Protein AF-A0A4R5TM27-F1 (afdb_monomer_lite)

Organism: NCBI:txid2547960

Secondary structure (DSSP, 8-state):
---PPPTTHHHHSS---HHHHHHHHHHHHHHHTSTTHHHHHHHHGGGGGGS-HHHHHHHHHHHHS-STT-HHHHHHHHHHHHHHH-GGGS-HHHHHHHHHHHHHHHH--S-GGGSTT--

Structure (mmCIF, N/CA/C/O backbone):
data_AF-A0A4R5TM27-F1
#
_entry.id   AF-A0A4R5TM27-F1
#
loop_
_atom_site.group_PDB
_atom_site.id
_atom_site.type_symbol
_atom_site.label_atom_id
_atom_site.label_alt_id
_atom_site.label_comp_id
_atom_site.label_asym_id
_atom_site.label_entity_id
_atom_site.label_seq_id
_atom_site.pdbx_PDB_ins_code
_atom_site.Cartn_x
_atom_site.Cartn_y
_atom_site.Cartn_z
_atom_site.occupancy
_atom_site.B_iso_or_equiv
_atom_site.auth_seq_id
_atom_site.auth_comp_id
_atom_site.auth_asym_id
_atom_site.auth_atom_id
_atom_site.pdbx_PDB_model_num
ATOM 1 N N . MET A 1 1 ? -7.671 24.846 -5.161 1.00 39.41 1 MET A N 1
ATOM 2 C CA . MET A 1 1 ? -7.982 23.905 -4.069 1.00 39.41 1 MET A CA 1
ATOM 3 C C . MET A 1 1 ? -7.723 22.522 -4.631 1.00 39.41 1 MET A C 1
ATOM 5 O O . MET A 1 1 ? -8.552 22.023 -5.381 1.00 39.41 1 MET A O 1
ATOM 9 N N . GLU A 1 2 ? -6.514 21.995 -4.438 1.00 44.06 2 GLU A N 1
ATOM 10 C CA . GLU A 1 2 ? -6.168 20.655 -4.922 1.00 44.06 2 GLU A CA 1
ATOM 11 C C . GLU A 1 2 ? -7.057 19.651 -4.190 1.00 44.06 2 GLU A C 1
ATOM 13 O O . GLU A 1 2 ? -7.100 19.616 -2.961 1.00 44.06 2 GLU A O 1
ATOM 18 N N . LYS A 1 3 ? -7.860 18.906 -4.949 1.00 46.44 3 LYS A N 1
ATOM 19 C CA . LYS A 1 3 ? -8.675 17.826 -4.406 1.00 46.44 3 LYS A CA 1
ATOM 20 C C . LYS A 1 3 ? -7.696 16.744 -3.969 1.00 46.44 3 LYS A C 1
ATOM 22 O O . LYS A 1 3 ? -7.054 16.147 -4.829 1.00 46.44 3 LYS A O 1
ATOM 27 N N . SER A 1 4 ? -7.550 16.530 -2.661 1.00 51.62 4 SER A N 1
ATOM 28 C CA . SER A 1 4 ? -6.756 15.412 -2.153 1.00 51.62 4 SER A CA 1
ATOM 29 C C . SER A 1 4 ? -7.227 14.135 -2.849 1.00 51.62 4 SER A C 1
ATOM 31 O O . SER A 1 4 ? -8.446 13.918 -2.910 1.00 51.62 4 SER A O 1
ATOM 33 N N . PRO A 1 5 ? -6.306 13.330 -3.405 1.00 61.22 5 PRO A N 1
ATOM 34 C CA . PRO A 1 5 ? -6.684 12.110 -4.092 1.00 61.22 5 PRO A CA 1
ATOM 35 C C . PRO A 1 5 ? -7.507 11.241 -3.150 1.00 61.22 5 PRO A C 1
ATOM 37 O O . PRO A 1 5 ? -7.266 11.217 -1.934 1.00 61.22 5 PRO A O 1
ATOM 40 N N . THR A 1 6 ? -8.494 10.534 -3.697 1.00 72.06 6 THR A N 1
ATOM 41 C CA . THR A 1 6 ? -9.199 9.532 -2.895 1.00 72.06 6 THR A CA 1
ATOM 42 C C . THR A 1 6 ? -8.169 8.541 -2.330 1.00 72.06 6 THR A C 1
ATOM 44 O O . THR A 1 6 ? -7.137 8.310 -2.962 1.00 72.06 6 THR A O 1
ATOM 47 N N . PRO A 1 7 ? -8.375 7.954 -1.137 1.00 74.38 7 PRO A N 1
ATOM 48 C CA . PRO A 1 7 ? -7.342 7.142 -0.493 1.00 74.38 7 PRO A CA 1
ATOM 49 C C . PRO A 1 7 ? -6.743 6.061 -1.408 1.00 74.38 7 PRO A C 1
ATOM 51 O O . PRO A 1 7 ? -5.542 5.833 -1.372 1.00 74.38 7 PRO A O 1
ATOM 54 N N . LEU A 1 8 ? -7.541 5.469 -2.302 1.00 80.19 8 LEU A N 1
ATOM 55 C CA . LEU A 1 8 ? -7.079 4.459 -3.259 1.00 80.19 8 LEU A CA 1
ATOM 56 C C . LEU A 1 8 ? -6.385 5.029 -4.508 1.00 80.19 8 LEU A C 1
ATOM 58 O O . LEU A 1 8 ? -5.533 4.351 -5.084 1.00 80.19 8 LEU A O 1
ATOM 62 N N . GLU A 1 9 ? -6.653 6.281 -4.894 1.00 84.19 9 GLU A N 1
ATOM 63 C CA . GLU A 1 9 ? -5.875 6.985 -5.929 1.00 84.19 9 GLU A CA 1
ATOM 64 C C . GLU A 1 9 ? -4.407 7.145 -5.519 1.00 84.19 9 GLU A C 1
ATOM 66 O O . GLU A 1 9 ? -3.543 7.231 -6.385 1.00 84.19 9 GLU A O 1
ATOM 71 N N . ARG A 1 10 ? -4.080 7.091 -4.222 1.00 84.12 10 ARG A N 1
ATOM 72 C CA . ARG A 1 10 ? -2.676 7.066 -3.781 1.00 84.12 10 ARG A CA 1
ATOM 73 C C . ARG A 1 10 ? -1.922 5.808 -4.205 1.00 84.12 10 ARG A C 1
ATOM 75 O O . ARG A 1 10 ? -0.706 5.847 -4.322 1.00 84.12 10 ARG A O 1
ATOM 82 N N . ILE A 1 11 ? -2.625 4.699 -4.435 1.00 90.69 11 ILE A N 1
ATOM 83 C CA . ILE A 1 11 ? -2.019 3.446 -4.903 1.00 90.69 11 ILE A CA 1
ATOM 84 C C . ILE A 1 11 ? -2.126 3.338 -6.423 1.00 90.69 11 ILE A C 1
ATOM 86 O O . ILE A 1 11 ? -1.146 3.002 -7.080 1.00 90.69 11 ILE A O 1
ATOM 90 N N . PHE A 1 12 ? -3.301 3.613 -6.991 1.00 91.81 12 PHE A N 1
ATOM 91 C CA . PHE A 1 12 ? -3.566 3.373 -8.416 1.00 91.81 12 PHE A CA 1
ATOM 92 C C . PHE A 1 12 ? -3.352 4.596 -9.317 1.00 91.81 12 PHE A C 1
ATOM 94 O O . PHE A 1 12 ? -3.281 4.446 -10.533 1.00 91.81 12 PHE A O 1
ATOM 101 N N . GLY A 1 13 ? -3.255 5.796 -8.745 1.00 86.38 13 GLY A N 1
ATOM 102 C CA . GLY A 1 13 ? -3.038 7.052 -9.469 1.00 86.38 13 GLY A CA 1
ATOM 103 C C . GLY A 1 13 ? -1.568 7.448 -9.611 1.00 86.38 13 GLY A C 1
ATOM 104 O O . GLY A 1 13 ? -1.272 8.469 -10.226 1.00 86.38 13 GLY A O 1
ATOM 105 N N . ILE A 1 14 ? -0.646 6.660 -9.056 1.00 83.75 14 ILE A N 1
ATOM 106 C CA . ILE A 1 14 ? 0.797 6.875 -9.184 1.00 83.75 14 ILE A CA 1
ATOM 107 C C . ILE A 1 14 ? 1.391 5.997 -10.284 1.00 83.75 14 ILE A C 1
ATOM 109 O O . ILE A 1 14 ? 1.023 4.835 -10.464 1.00 83.75 14 ILE A O 1
ATOM 113 N N . GLU A 1 15 ? 2.357 6.553 -11.009 1.00 90.19 15 GLU A N 1
ATOM 114 C CA . GLU A 1 15 ? 3.150 5.794 -11.969 1.00 90.19 15 GLU A CA 1
ATOM 115 C C . GLU A 1 15 ? 4.131 4.882 -11.220 1.00 90.19 15 GLU A C 1
ATOM 117 O O . GLU A 1 15 ? 5.111 5.340 -10.628 1.00 90.19 15 GLU A O 1
ATOM 122 N N . TRP A 1 16 ? 3.856 3.580 -11.213 1.00 92.94 16 TRP A N 1
ATOM 123 C CA . TRP A 1 16 ? 4.737 2.594 -10.593 1.00 92.94 16 TRP A CA 1
ATOM 124 C C . TRP A 1 16 ? 5.859 2.177 -11.537 1.00 92.94 16 TRP A C 1
ATOM 126 O O . TRP A 1 16 ? 5.602 1.615 -12.602 1.00 92.94 16 TRP A O 1
ATOM 136 N N . THR A 1 17 ? 7.100 2.364 -11.086 1.00 94.31 17 THR A N 1
ATOM 137 C CA . THR A 1 17 ? 8.309 1.804 -11.705 1.00 94.31 17 THR A CA 1
ATOM 138 C C . THR A 1 17 ? 8.833 0.617 -10.884 1.00 94.31 17 THR A C 1
ATOM 140 O O . THR A 1 17 ? 8.451 0.460 -9.714 1.00 94.31 17 THR A O 1
ATOM 143 N N . PRO A 1 18 ? 9.717 -0.227 -11.449 1.00 94.56 18 PRO A N 1
ATOM 144 C CA . PRO A 1 18 ? 10.354 -1.305 -10.698 1.00 94.56 18 PRO A CA 1
ATOM 145 C C . PRO A 1 18 ? 11.048 -0.828 -9.416 1.00 94.56 18 PRO A C 1
ATOM 147 O O . PRO A 1 18 ? 10.922 -1.477 -8.380 1.00 94.56 18 PRO A O 1
ATOM 150 N N . GLU A 1 19 ? 11.723 0.321 -9.449 1.00 94.06 19 GLU A N 1
ATOM 151 C CA . GLU A 1 19 ? 12.442 0.901 -8.306 1.00 94.06 19 GLU A CA 1
ATOM 152 C C . GLU A 1 19 ? 11.474 1.297 -7.189 1.00 94.06 19 GLU A C 1
ATOM 154 O O . GLU A 1 19 ? 11.718 1.005 -6.019 1.00 94.06 19 GLU A O 1
ATOM 159 N N . ARG A 1 20 ? 10.335 1.904 -7.549 1.00 94.94 20 ARG A N 1
ATOM 160 C CA . ARG A 1 20 ? 9.277 2.257 -6.593 1.00 94.94 20 ARG A CA 1
ATOM 161 C C . ARG A 1 20 ? 8.706 1.025 -5.905 1.00 94.94 20 ARG A C 1
ATOM 163 O O . ARG A 1 20 ? 8.548 1.017 -4.684 1.00 94.94 20 ARG A O 1
ATOM 170 N N . LEU A 1 21 ? 8.426 -0.027 -6.674 1.00 94.94 21 LEU A N 1
ATOM 171 C CA . LEU A 1 21 ? 7.913 -1.284 -6.128 1.00 94.94 21 LEU A CA 1
ATOM 172 C C . LEU A 1 21 ? 8.942 -1.987 -5.238 1.00 94.94 21 LEU A C 1
ATOM 174 O O . LEU A 1 21 ? 8.584 -2.514 -4.185 1.00 94.94 21 LEU A O 1
ATOM 178 N N . GLN A 1 22 ? 10.217 -1.968 -5.624 1.00 94.88 22 GLN A N 1
ATOM 179 C CA . GLN A 1 22 ? 11.303 -2.516 -4.813 1.00 94.88 22 GLN A CA 1
ATOM 180 C C . GLN A 1 22 ? 11.475 -1.746 -3.502 1.00 94.88 22 GLN A C 1
ATOM 182 O O . GLN A 1 22 ? 11.604 -2.370 -2.451 1.00 94.88 22 GLN A O 1
ATOM 187 N N . ALA A 1 23 ? 11.409 -0.414 -3.530 1.00 94.69 23 ALA A N 1
ATOM 188 C CA . ALA A 1 23 ? 11.481 0.403 -2.323 1.00 94.69 23 ALA A CA 1
ATOM 189 C C . ALA A 1 23 ? 10.297 0.151 -1.380 1.00 94.69 23 ALA A C 1
ATOM 191 O O . ALA A 1 23 ? 10.491 0.023 -0.169 1.00 94.69 23 ALA A O 1
ATOM 192 N N . ALA A 1 24 ? 9.085 0.010 -1.928 1.00 95.44 24 ALA A N 1
ATOM 193 C CA . ALA A 1 24 ? 7.916 -0.377 -1.146 1.00 95.44 24 ALA A CA 1
ATOM 194 C C . ALA A 1 24 ? 8.111 -1.758 -0.496 1.00 95.44 24 ALA A C 1
ATOM 196 O O . ALA A 1 24 ? 7.881 -1.913 0.701 1.00 95.44 24 ALA A O 1
ATOM 197 N N . ALA A 1 25 ? 8.602 -2.747 -1.249 1.00 95.19 25 ALA A N 1
ATOM 198 C CA . ALA A 1 25 ? 8.868 -4.085 -0.724 1.00 95.19 25 ALA A CA 1
ATOM 199 C C . ALA A 1 25 ? 9.951 -4.093 0.372 1.00 95.19 25 ALA A C 1
ATOM 201 O O . ALA A 1 25 ? 9.738 -4.683 1.430 1.00 95.19 25 ALA A O 1
ATOM 202 N N . ALA A 1 26 ? 11.072 -3.396 0.164 1.00 93.94 26 ALA A N 1
ATOM 203 C CA . ALA A 1 26 ? 12.145 -3.284 1.155 1.00 93.94 26 ALA A CA 1
ATOM 204 C C . ALA A 1 26 ? 11.662 -2.592 2.440 1.00 93.94 26 ALA A C 1
ATOM 206 O O . ALA A 1 26 ? 11.982 -2.999 3.556 1.00 93.94 26 ALA A O 1
ATOM 207 N N . SER A 1 27 ? 10.832 -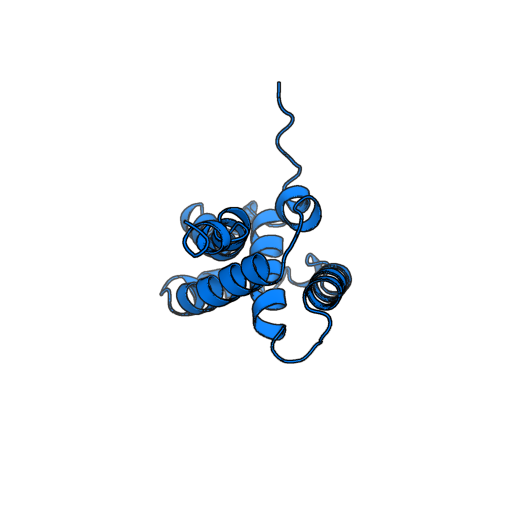1.559 2.294 1.00 94.56 27 SER A N 1
ATOM 208 C CA . SER A 1 27 ? 10.216 -0.885 3.433 1.00 94.56 27 SER A CA 1
ATOM 209 C C . SER A 1 27 ? 9.222 -1.781 4.176 1.00 94.56 27 SER A C 1
ATOM 211 O O . SER A 1 27 ? 9.174 -1.752 5.406 1.00 94.56 27 SER A O 1
ATOM 213 N N . TYR A 1 28 ? 8.479 -2.622 3.459 1.00 94.12 28 TYR A N 1
ATOM 214 C CA . TYR A 1 28 ? 7.561 -3.583 4.060 1.00 94.12 28 TYR A CA 1
ATOM 215 C C . TYR A 1 28 ? 8.273 -4.662 4.883 1.00 94.12 28 TYR A C 1
ATOM 217 O O . TYR A 1 28 ? 7.774 -5.059 5.934 1.00 94.12 28 TYR A O 1
ATOM 225 N N . GLU A 1 29 ? 9.457 -5.106 4.463 1.00 91.62 29 GLU A N 1
ATOM 226 C CA . GLU A 1 29 ? 10.294 -6.009 5.261 1.00 91.62 29 GLU A CA 1
ATOM 227 C C . GLU A 1 29 ? 10.657 -5.392 6.622 1.00 91.62 29 GLU A C 1
ATOM 229 O O . GLU A 1 29 ? 10.493 -6.036 7.658 1.00 91.62 29 GLU A O 1
ATOM 234 N N . MET A 1 30 ? 11.031 -4.108 6.648 1.00 90.50 30 MET A N 1
ATOM 235 C CA . MET A 1 30 ? 11.298 -3.395 7.904 1.00 90.50 30 MET A CA 1
ATOM 236 C C . MET A 1 30 ? 10.037 -3.256 8.767 1.00 90.50 30 MET A C 1
ATOM 238 O O . MET A 1 30 ? 10.078 -3.505 9.971 1.00 90.50 30 MET A O 1
ATOM 242 N N . VAL A 1 31 ? 8.901 -2.907 8.160 1.00 91.81 31 VAL A N 1
ATOM 243 C CA . VAL A 1 31 ? 7.612 -2.763 8.861 1.00 91.81 31 VAL A CA 1
ATOM 244 C C . VAL A 1 31 ? 7.175 -4.066 9.533 1.00 91.81 31 VAL A C 1
ATOM 246 O O . VAL A 1 31 ? 6.676 -4.023 10.656 1.00 91.81 31 VAL A O 1
ATOM 249 N N . GLN A 1 32 ? 7.414 -5.220 8.905 1.00 91.25 32 GLN A N 1
ATOM 250 C CA . GLN A 1 32 ? 7.100 -6.531 9.490 1.00 91.25 32 GLN A CA 1
ATOM 251 C C . GLN A 1 32 ? 7.876 -6.814 10.784 1.00 91.25 32 GLN A C 1
ATOM 253 O O . GLN A 1 32 ? 7.396 -7.566 11.630 1.00 91.25 32 GLN A O 1
ATOM 258 N N . SER A 1 33 ? 9.048 -6.199 10.964 1.00 90.44 33 SER A N 1
ATOM 259 C CA . SER A 1 33 ? 9.838 -6.339 12.193 1.00 90.44 33 SER A CA 1
ATOM 260 C C . SER A 1 33 ? 9.355 -5.444 13.344 1.00 90.44 33 SER A C 1
ATOM 262 O O . SER A 1 33 ? 9.799 -5.607 14.480 1.00 90.44 33 SER A O 1
ATOM 264 N N . HIS A 1 34 ? 8.437 -4.507 13.083 1.00 90.62 34 HIS A N 1
ATOM 265 C CA . HIS A 1 34 ? 7.937 -3.581 14.094 1.00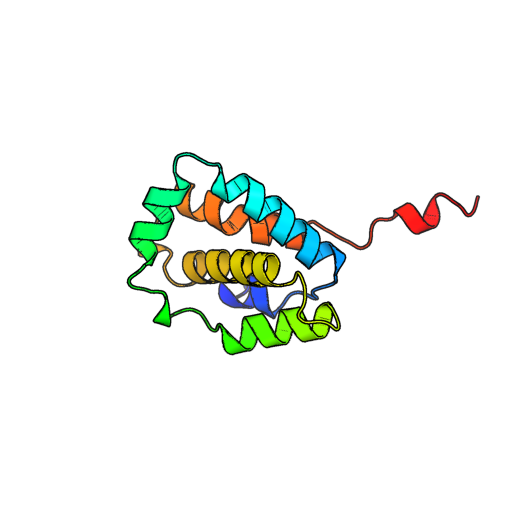 90.62 34 HIS A CA 1
ATOM 266 C C . HIS A 1 34 ? 7.019 -4.288 15.104 1.00 90.62 34 HIS A C 1
ATOM 268 O O . HIS A 1 34 ? 6.101 -5.015 14.726 1.00 90.62 34 HIS A O 1
ATOM 274 N N . THR A 1 35 ? 7.186 -4.011 16.401 1.00 88.69 35 THR A N 1
ATOM 275 C CA . THR A 1 35 ? 6.430 -4.667 17.490 1.00 88.69 35 THR A CA 1
ATOM 276 C C . THR A 1 35 ? 4.909 -4.541 17.331 1.00 88.69 35 THR A C 1
ATOM 278 O O . THR A 1 35 ? 4.162 -5.478 17.613 1.00 88.69 35 THR A O 1
ATOM 281 N N . SER A 1 36 ? 4.437 -3.398 16.826 1.00 86.31 36 SER A N 1
ATOM 282 C CA . SER A 1 36 ? 3.011 -3.129 16.583 1.00 86.31 36 SER A CA 1
ATOM 283 C C . SER A 1 36 ? 2.451 -3.798 15.317 1.00 86.31 36 SER A C 1
ATOM 285 O O . SER A 1 36 ? 1.247 -3.725 15.077 1.00 86.31 36 SER A O 1
ATOM 287 N N . PHE A 1 37 ? 3.274 -4.450 14.488 1.00 89.00 37 PHE A N 1
ATOM 288 C CA . PHE A 1 37 ? 2.832 -5.002 13.204 1.00 89.00 37 PHE A CA 1
ATOM 289 C C . PHE A 1 37 ? 1.776 -6.100 13.378 1.00 89.00 37 PHE A C 1
ATOM 291 O O . PHE A 1 37 ? 0.678 -5.997 12.833 1.00 89.00 37 PHE A O 1
ATOM 298 N N . ASN A 1 38 ? 2.053 -7.105 14.213 1.00 88.00 38 ASN A N 1
ATOM 299 C CA . ASN A 1 38 ? 1.144 -8.238 14.413 1.00 88.00 38 ASN A CA 1
ATOM 300 C C . ASN A 1 38 ? -0.225 -7.808 14.957 1.00 88.00 38 ASN A C 1
ATOM 302 O O . ASN A 1 38 ? -1.259 -8.260 14.465 1.00 88.00 38 ASN A O 1
ATOM 306 N N . SER A 1 39 ? -0.254 -6.898 15.937 1.00 87.56 39 SER A N 1
ATOM 307 C CA . SER A 1 39 ? -1.517 -6.384 16.485 1.00 87.56 39 SER A CA 1
ATOM 308 C C . SER A 1 39 ? -2.311 -5.583 15.449 1.00 87.56 39 SER A C 1
ATOM 310 O O . SER A 1 39 ? -3.543 -5.589 15.473 1.00 87.56 39 SER A O 1
ATOM 312 N N . THR A 1 40 ? -1.618 -4.939 14.509 1.00 87.50 40 THR A N 1
ATOM 313 C CA . THR A 1 40 ? -2.234 -4.204 13.405 1.00 87.50 40 THR A CA 1
ATOM 314 C C . THR A 1 40 ? -2.834 -5.146 12.363 1.00 87.50 40 THR A C 1
ATOM 316 O O . THR A 1 40 ? -3.987 -4.972 11.971 1.00 87.50 40 THR A O 1
ATOM 319 N N . VAL A 1 41 ? -2.104 -6.190 11.959 1.00 85.94 41 VAL A N 1
ATOM 320 C CA . VAL A 1 41 ? -2.599 -7.195 11.001 1.00 85.94 41 VAL A CA 1
ATOM 321 C C . VAL A 1 41 ? -3.835 -7.914 11.546 1.00 85.94 41 VAL A C 1
ATOM 323 O O . VAL A 1 41 ? -4.816 -8.076 10.823 1.00 85.94 41 VAL A O 1
ATOM 326 N N . VAL A 1 42 ? -3.843 -8.279 12.833 1.00 88.62 42 VAL A N 1
ATOM 327 C CA . VAL A 1 42 ? -4.997 -8.942 13.470 1.00 88.62 42 VAL A CA 1
ATOM 328 C C . VAL A 1 42 ? -6.263 -8.083 13.395 1.00 88.62 42 VAL A C 1
ATOM 330 O O . VAL A 1 42 ? -7.338 -8.608 13.110 1.00 88.62 42 VAL A O 1
ATOM 333 N N . ARG A 1 43 ? -6.150 -6.761 13.582 1.00 88.00 43 ARG A N 1
ATOM 334 C CA . ARG A 1 43 ? -7.291 -5.830 13.472 1.00 88.00 43 ARG A CA 1
ATOM 335 C C . ARG A 1 43 ? -7.887 -5.773 12.067 1.00 88.00 43 ARG A C 1
ATOM 337 O O . ARG A 1 43 ? -9.073 -5.491 11.923 1.00 88.00 43 ARG A O 1
ATOM 344 N N . LEU A 1 44 ? -7.077 -6.048 11.048 1.00 90.00 44 LEU A N 1
ATOM 345 C CA . LEU A 1 44 ? -7.467 -5.981 9.640 1.00 90.00 44 LEU A CA 1
ATOM 346 C C . LEU A 1 44 ? -7.813 -7.345 9.035 1.00 90.00 44 LEU A C 1
ATOM 348 O O . LEU A 1 44 ? -8.337 -7.394 7.924 1.00 90.00 44 LEU A O 1
ATOM 352 N N . ALA A 1 45 ? -7.557 -8.449 9.741 1.00 87.44 45 ALA A N 1
ATOM 353 C CA . ALA A 1 45 ? -7.728 -9.802 9.210 1.00 87.44 45 ALA A CA 1
ATOM 354 C C . ALA A 1 45 ? -9.158 -10.073 8.697 1.00 87.44 45 ALA A C 1
ATOM 356 O O . ALA A 1 45 ? -9.339 -10.732 7.673 1.00 87.44 45 ALA A O 1
ATOM 357 N N . SER A 1 46 ? -10.171 -9.503 9.358 1.00 86.88 46 SER A N 1
ATOM 358 C CA . SER A 1 46 ? -11.586 -9.614 8.972 1.00 86.88 46 SER A CA 1
ATOM 359 C C . SER A 1 46 ? -12.002 -8.717 7.801 1.00 86.88 46 SER A C 1
ATOM 361 O O . SER A 1 46 ? -13.171 -8.730 7.423 1.00 86.88 46 SER A O 1
ATOM 363 N N . ARG A 1 47 ? -11.079 -7.915 7.257 1.00 89.06 47 ARG A N 1
ATOM 364 C CA . ARG A 1 47 ? -11.325 -6.934 6.188 1.00 89.06 47 ARG A CA 1
ATOM 365 C C . ARG A 1 47 ? -10.521 -7.194 4.919 1.00 89.06 47 ARG A C 1
ATOM 367 O O . ARG A 1 47 ? -10.416 -6.320 4.062 1.00 89.06 47 ARG A O 1
ATOM 374 N N . THR A 1 48 ? -9.925 -8.375 4.795 1.00 86.00 48 THR A N 1
ATOM 375 C CA . THR A 1 48 ? -9.139 -8.761 3.612 1.00 86.00 48 THR A CA 1
ATOM 376 C C . THR A 1 48 ? -9.970 -8.768 2.325 1.00 86.00 48 THR A C 1
ATOM 378 O O . THR A 1 48 ? -9.416 -8.567 1.247 1.00 86.00 48 THR A O 1
ATOM 381 N N . ASP A 1 49 ? -11.295 -8.890 2.437 1.00 87.69 49 ASP A N 1
ATOM 382 C CA . ASP A 1 49 ? -12.273 -8.734 1.355 1.00 87.69 49 ASP A CA 1
ATOM 383 C C . ASP A 1 49 ? -12.286 -7.330 0.730 1.00 87.69 49 ASP A C 1
ATOM 385 O O . ASP A 1 49 ? -12.706 -7.173 -0.414 1.00 87.69 49 ASP A O 1
ATOM 389 N N . ARG A 1 50 ? -11.799 -6.308 1.447 1.00 88.06 50 ARG A N 1
ATOM 390 C CA . ARG A 1 50 ? -11.738 -4.926 0.948 1.00 88.06 50 ARG A CA 1
ATOM 391 C C . ARG A 1 50 ? -10.534 -4.628 0.064 1.00 88.06 50 ARG A C 1
ATOM 393 O O . ARG A 1 50 ? -10.416 -3.508 -0.426 1.00 88.06 50 ARG A O 1
ATOM 400 N N . VAL A 1 51 ? -9.623 -5.581 -0.116 1.00 90.31 51 VAL A N 1
ATOM 401 C CA . VAL A 1 51 ? -8.430 -5.392 -0.946 1.00 90.31 51 VAL A CA 1
ATOM 402 C C . VAL A 1 51 ? -8.705 -5.860 -2.361 1.00 90.31 51 VAL A C 1
ATOM 404 O O . VAL A 1 51 ? -9.001 -7.035 -2.583 1.00 90.31 51 VAL A O 1
ATOM 407 N N . ASP A 1 52 ? -8.495 -4.979 -3.337 1.00 92.06 52 ASP A N 1
ATOM 408 C CA . ASP A 1 52 ? -8.496 -5.368 -4.747 1.00 92.06 52 ASP A CA 1
ATOM 409 C C . ASP A 1 52 ? -7.181 -6.080 -5.122 1.00 92.06 52 ASP A C 1
ATOM 411 O O . ASP A 1 52 ? -6.289 -5.548 -5.792 1.00 92.06 52 ASP A O 1
ATOM 415 N N . MET A 1 53 ? -7.038 -7.316 -4.638 1.00 93.31 53 MET A N 1
ATOM 416 C CA . MET A 1 53 ? -5.884 -8.170 -4.919 1.00 93.31 53 MET A CA 1
ATOM 417 C C . MET A 1 53 ? -5.666 -8.425 -6.421 1.00 93.31 53 MET A C 1
ATOM 419 O O . MET A 1 53 ? -4.502 -8.418 -6.837 1.00 93.31 53 MET A O 1
ATOM 423 N N . PRO A 1 54 ? -6.708 -8.653 -7.252 1.00 94.31 54 PRO A N 1
ATOM 424 C CA . PRO A 1 54 ? -6.539 -8.767 -8.699 1.00 94.31 54 PRO A CA 1
ATOM 425 C C . PRO A 1 54 ? -5.874 -7.538 -9.326 1.00 94.31 54 PRO A C 1
ATOM 427 O O . PRO A 1 54 ? -4.878 -7.699 -10.040 1.00 94.31 54 PRO A O 1
ATOM 430 N N . SER A 1 55 ? -6.350 -6.327 -9.018 1.00 93.75 55 SER A N 1
ATOM 431 C CA . SER A 1 55 ? -5.775 -5.096 -9.574 1.00 93.75 55 SER A CA 1
ATOM 432 C C . SER A 1 55 ? -4.351 -4.849 -9.083 1.00 93.75 55 SER A C 1
ATOM 434 O O . SER A 1 55 ? -3.484 -4.496 -9.884 1.00 93.75 55 SER A O 1
ATOM 436 N N . LEU A 1 56 ? -4.062 -5.109 -7.803 1.00 95.12 56 LEU A N 1
ATOM 437 C CA . LEU A 1 56 ? -2.701 -4.996 -7.261 1.00 95.12 56 LEU A CA 1
ATOM 438 C C . LEU A 1 56 ? -1.724 -5.963 -7.940 1.00 95.12 56 LEU A C 1
ATOM 440 O O . LEU A 1 56 ? -0.616 -5.570 -8.307 1.00 95.12 56 LEU A O 1
ATOM 444 N N . ARG A 1 57 ? -2.126 -7.222 -8.150 1.00 94.94 57 ARG A N 1
ATOM 445 C CA . ARG A 1 57 ? -1.296 -8.202 -8.867 1.00 94.94 57 ARG A CA 1
ATOM 446 C C . ARG A 1 57 ? -1.061 -7.772 -10.310 1.00 94.94 57 ARG A C 1
ATOM 448 O O . ARG A 1 57 ? 0.078 -7.809 -10.765 1.00 94.94 57 ARG A O 1
ATOM 455 N N . ALA A 1 58 ? -2.108 -7.334 -11.008 1.00 94.06 58 ALA A N 1
ATOM 456 C CA . ALA A 1 58 ? -2.002 -6.884 -12.392 1.00 94.06 58 ALA A CA 1
ATOM 457 C C . ALA A 1 58 ? -1.061 -5.676 -12.535 1.00 94.06 58 ALA A C 1
ATOM 459 O O 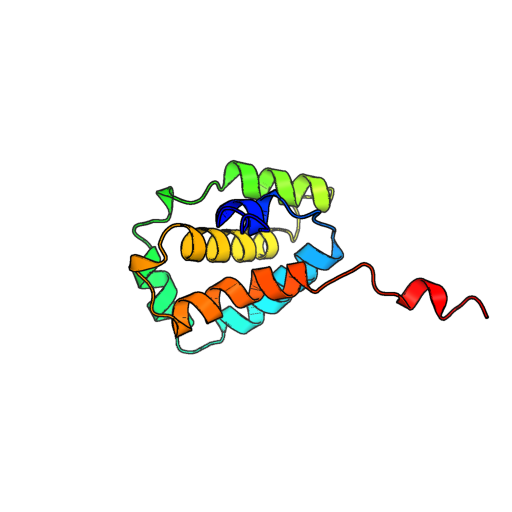. ALA A 1 58 ? -0.233 -5.655 -13.447 1.00 94.06 58 ALA A O 1
ATOM 460 N N . LEU A 1 59 ? -1.156 -4.708 -11.618 1.00 95.06 59 LEU A N 1
ATOM 461 C CA . LEU A 1 59 ? -0.265 -3.551 -11.539 1.00 95.06 59 LEU A CA 1
ATOM 462 C C . LEU A 1 59 ? 1.189 -3.995 -11.373 1.00 95.06 59 LEU A C 1
ATOM 464 O O . LEU A 1 59 ? 2.034 -3.660 -12.202 1.00 95.06 59 LEU A O 1
ATOM 468 N N . VAL A 1 60 ? 1.473 -4.812 -10.357 1.00 95.50 60 VAL A N 1
ATOM 469 C CA . VAL A 1 60 ? 2.842 -5.245 -10.055 1.00 95.50 60 VAL A CA 1
ATOM 470 C C . VAL A 1 60 ? 3.431 -6.080 -11.193 1.00 95.50 60 VAL A C 1
ATOM 472 O O . VAL A 1 60 ? 4.569 -5.847 -11.600 1.00 95.50 60 VAL A O 1
ATOM 475 N N . THR A 1 61 ? 2.670 -7.025 -11.750 1.00 94.69 61 THR A N 1
ATOM 476 C CA . THR A 1 61 ? 3.136 -7.852 -12.871 1.00 94.69 61 THR A CA 1
ATOM 477 C C . THR A 1 61 ? 3.402 -7.014 -14.119 1.00 94.69 61 THR A C 1
ATOM 479 O O . THR A 1 61 ? 4.413 -7.238 -14.785 1.00 94.69 61 THR A O 1
ATOM 482 N N . ARG A 1 62 ? 2.550 -6.024 -14.422 1.00 94.19 62 ARG A N 1
ATOM 483 C CA . ARG A 1 62 ? 2.760 -5.113 -15.557 1.00 94.19 62 ARG A CA 1
ATOM 484 C C . ARG A 1 62 ? 4.038 -4.295 -15.389 1.00 94.19 62 ARG A C 1
ATOM 486 O O . ARG A 1 62 ? 4.792 -4.178 -16.347 1.00 94.19 62 ARG A O 1
ATOM 493 N N . THR A 1 63 ? 4.288 -3.764 -14.195 1.00 94.25 63 THR A N 1
ATOM 494 C CA . THR A 1 63 ? 5.481 -2.952 -13.923 1.00 94.25 63 THR A CA 1
ATOM 495 C C . THR A 1 63 ? 6.764 -3.785 -13.912 1.00 94.25 63 THR A C 1
ATOM 497 O O . THR A 1 63 ? 7.782 -3.347 -14.436 1.00 94.25 63 THR A O 1
ATOM 500 N N . MET A 1 64 ? 6.739 -4.987 -13.332 1.00 94.19 64 MET A N 1
ATOM 501 C CA . MET A 1 64 ? 7.942 -5.816 -13.182 1.00 94.19 64 MET A CA 1
ATOM 502 C C . MET A 1 64 ? 8.261 -6.678 -14.409 1.00 94.19 64 MET A C 1
ATOM 504 O O . MET A 1 64 ? 9.372 -7.197 -14.511 1.00 94.19 64 MET A O 1
ATOM 508 N N . GLY A 1 65 ? 7.289 -6.902 -15.300 1.00 91.62 65 GLY A N 1
ATOM 509 C CA . GLY A 1 65 ? 7.425 -7.805 -16.450 1.00 91.62 65 GLY A CA 1
ATOM 510 C C . GLY A 1 65 ? 7.573 -9.287 -16.075 1.00 91.62 65 GLY A C 1
ATOM 511 O O . GLY A 1 65 ? 7.852 -10.116 -16.937 1.00 91.62 65 GLY A O 1
ATOM 512 N N . ARG A 1 66 ? 7.404 -9.634 -14.792 1.00 85.19 66 ARG A N 1
ATOM 513 C CA . ARG A 1 66 ? 7.525 -10.994 -14.253 1.00 85.19 66 ARG A CA 1
ATOM 514 C C . ARG A 1 66 ? 6.657 -11.182 -13.012 1.00 85.19 66 ARG A C 1
ATOM 516 O O . ARG A 1 66 ? 6.179 -10.216 -12.424 1.00 85.19 66 ARG A O 1
ATOM 523 N N . VAL A 1 67 ? 6.490 -12.439 -12.611 1.00 83.44 67 VAL A N 1
ATOM 524 C CA . VAL A 1 67 ? 5.775 -12.834 -11.383 1.00 83.44 67 VAL A CA 1
ATOM 525 C C . VAL A 1 67 ? 6.746 -13.229 -10.266 1.00 83.44 67 VAL A C 1
ATOM 527 O O . VAL A 1 67 ? 6.453 -13.078 -9.083 1.00 83.44 67 VAL A O 1
ATOM 530 N N . GLU A 1 68 ? 7.932 -13.725 -10.612 1.00 81.25 68 GLU A N 1
ATOM 531 C CA . GLU A 1 68 ? 8.892 -14.178 -9.612 1.00 81.25 68 GLU A CA 1
ATOM 532 C C . GLU A 1 68 ? 9.477 -13.004 -8.812 1.00 81.25 68 GLU A C 1
ATOM 534 O O . GLU A 1 68 ? 9.876 -11.971 -9.363 1.00 81.25 68 GLU A O 1
ATOM 539 N N . GLY A 1 69 ? 9.498 -13.164 -7.486 1.00 82.25 69 GLY A N 1
ATOM 540 C CA . GLY A 1 69 ? 9.982 -12.149 -6.552 1.00 82.25 69 GLY A CA 1
ATOM 541 C C . GLY A 1 69 ? 9.032 -10.968 -6.327 1.00 82.25 69 GLY A C 1
ATOM 542 O O . GLY A 1 69 ? 9.407 -10.026 -5.635 1.00 82.25 69 GLY A O 1
ATOM 543 N N . THR A 1 70 ? 7.805 -10.989 -6.863 1.00 92.25 70 THR A N 1
ATOM 544 C CA . THR A 1 70 ? 6.868 -9.859 -6.719 1.00 92.25 70 THR A CA 1
ATOM 545 C C . THR A 1 70 ? 5.929 -9.966 -5.519 1.00 92.25 70 THR A C 1
ATOM 547 O O . THR A 1 70 ? 5.191 -9.025 -5.231 1.00 92.25 70 THR A O 1
ATOM 550 N N . TYR A 1 71 ? 5.945 -11.093 -4.799 1.00 92.00 71 TYR A N 1
ATOM 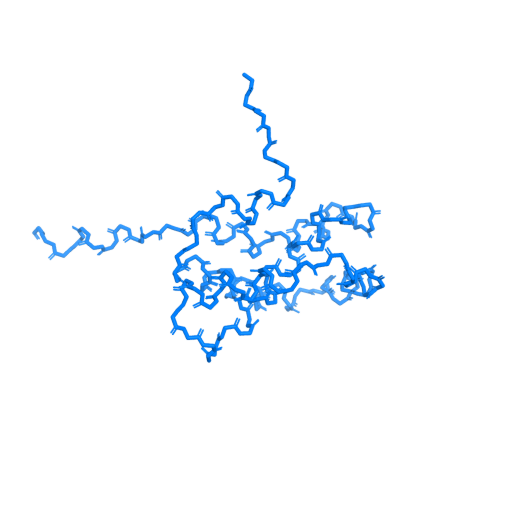551 C CA . TYR A 1 71 ? 5.060 -11.342 -3.656 1.00 92.00 71 TYR A CA 1
ATOM 552 C C . TYR A 1 71 ? 5.126 -10.220 -2.610 1.00 92.00 71 TYR A C 1
ATOM 554 O O . TYR A 1 71 ? 4.094 -9.683 -2.211 1.00 92.00 71 TYR A O 1
ATOM 562 N N . TRP A 1 72 ? 6.337 -9.808 -2.231 1.00 92.50 72 TRP A N 1
ATOM 563 C CA . TRP A 1 72 ? 6.550 -8.763 -1.228 1.00 92.50 72 TRP A CA 1
ATOM 564 C C . TRP A 1 72 ? 6.071 -7.382 -1.683 1.00 92.50 72 TRP A C 1
ATOM 566 O O . TRP A 1 72 ? 5.603 -6.600 -0.862 1.00 92.50 72 TRP A O 1
ATOM 576 N N . MET A 1 73 ? 6.105 -7.107 -2.990 1.00 95.56 73 MET A N 1
ATOM 577 C CA . MET A 1 73 ? 5.573 -5.868 -3.568 1.00 95.56 73 MET A CA 1
ATOM 578 C C . MET A 1 73 ? 4.047 -5.843 -3.459 1.00 95.56 73 MET A C 1
ATOM 580 O O . MET A 1 73 ? 3.470 -4.862 -3.001 1.00 95.56 73 MET A O 1
ATOM 584 N N . VAL A 1 74 ? 3.387 -6.949 -3.819 1.00 96.00 74 VAL A N 1
ATOM 585 C CA . VAL A 1 74 ? 1.927 -7.066 -3.695 1.00 96.00 74 VAL A CA 1
ATOM 586 C C . VAL A 1 74 ? 1.502 -6.974 -2.228 1.00 96.00 74 VAL A C 1
ATOM 588 O O . VAL A 1 74 ? 0.545 -6.269 -1.925 1.00 96.00 74 VAL A O 1
ATOM 591 N N . ALA A 1 75 ? 2.219 -7.636 -1.314 1.00 94.56 75 ALA A N 1
ATOM 592 C CA . ALA A 1 75 ? 1.927 -7.583 0.118 1.00 94.56 75 ALA A CA 1
ATOM 593 C C . ALA A 1 75 ? 2.054 -6.158 0.686 1.00 94.56 75 ALA A C 1
ATOM 595 O O . ALA A 1 75 ? 1.156 -5.703 1.396 1.00 94.56 75 ALA A O 1
ATOM 596 N N . ALA A 1 76 ? 3.111 -5.429 0.313 1.00 95.31 76 ALA A N 1
ATOM 597 C CA . ALA A 1 76 ? 3.311 -4.036 0.706 1.00 95.31 76 ALA A CA 1
ATOM 598 C C . ALA A 1 76 ? 2.128 -3.146 0.289 1.00 95.31 76 ALA A C 1
ATOM 600 O O . ALA A 1 76 ? 1.580 -2.403 1.108 1.00 95.31 76 ALA A O 1
ATOM 601 N N . LEU A 1 77 ? 1.692 -3.259 -0.971 1.00 95.69 77 LEU A N 1
ATOM 602 C CA . LEU A 1 77 ? 0.566 -2.477 -1.486 1.00 95.69 77 LEU A CA 1
ATOM 603 C C . LEU A 1 77 ? -0.776 -2.914 -0.894 1.00 95.69 77 LEU A C 1
ATOM 605 O O . LEU A 1 77 ? -1.627 -2.066 -0.640 1.00 95.69 77 LEU A O 1
ATOM 609 N N . ALA A 1 78 ? -0.968 -4.207 -0.628 1.00 95.19 78 ALA A N 1
ATOM 610 C CA . ALA A 1 78 ? -2.185 -4.723 -0.006 1.00 95.19 78 ALA A CA 1
ATOM 611 C C . ALA A 1 78 ? -2.368 -4.192 1.424 1.00 95.19 78 ALA A C 1
ATOM 613 O O . ALA A 1 78 ? -3.473 -3.803 1.803 1.00 95.19 78 ALA A O 1
ATOM 614 N N . MET A 1 79 ? -1.286 -4.108 2.203 1.00 94.06 79 MET A N 1
ATOM 615 C CA . MET A 1 79 ? -1.339 -3.545 3.555 1.00 94.06 79 MET A CA 1
ATOM 616 C C . MET A 1 79 ? -1.641 -2.046 3.545 1.00 94.06 79 MET A C 1
ATOM 618 O O . MET A 1 79 ? -2.480 -1.589 4.325 1.00 94.06 79 MET A O 1
ATOM 622 N N . ALA A 1 80 ? -1.040 -1.295 2.619 1.00 94.62 80 ALA A N 1
ATOM 623 C CA . ALA A 1 80 ? -1.393 0.106 2.420 1.00 94.62 80 ALA A CA 1
ATOM 624 C C . ALA A 1 80 ? -2.862 0.258 1.986 1.00 94.62 80 ALA A C 1
ATOM 626 O O . ALA A 1 80 ? -3.578 1.103 2.517 1.00 94.62 80 ALA A O 1
ATOM 627 N N . HIS A 1 81 ? -3.346 -0.601 1.084 1.00 94.75 81 HIS A N 1
ATOM 628 C CA . HIS A 1 81 ? -4.738 -0.597 0.636 1.00 94.75 81 HIS A CA 1
ATOM 629 C C . HIS A 1 81 ? -5.706 -0.826 1.802 1.00 94.75 81 HIS A C 1
ATOM 631 O O . HIS A 1 81 ? -6.703 -0.112 1.917 1.00 94.75 81 HIS A O 1
ATOM 637 N N . LEU A 1 82 ? -5.416 -1.782 2.690 1.00 92.69 82 LEU A N 1
ATOM 638 C CA . LEU A 1 82 ? -6.212 -2.017 3.898 1.00 92.69 82 LEU A CA 1
ATOM 639 C C . LEU A 1 82 ? -6.223 -0.802 4.821 1.00 92.69 82 LEU A C 1
ATOM 641 O O . LEU A 1 82 ? -7.295 -0.399 5.267 1.00 92.69 82 LEU A O 1
ATOM 645 N N . ALA A 1 83 ? -5.061 -0.198 5.072 1.00 93.00 83 ALA A N 1
ATOM 646 C CA . ALA A 1 83 ? -4.964 0.987 5.919 1.00 93.00 83 ALA A CA 1
ATOM 647 C C . ALA A 1 83 ? -5.778 2.168 5.362 1.00 93.00 83 ALA A C 1
ATOM 649 O O . ALA A 1 83 ? -6.430 2.882 6.118 1.00 93.00 83 ALA A O 1
ATOM 650 N N . LEU A 1 84 ? -5.799 2.332 4.036 1.00 92.56 84 LEU A N 1
ATOM 651 C CA . LEU A 1 84 ? -6.570 3.374 3.348 1.00 92.56 84 LEU A CA 1
ATOM 652 C C . LEU A 1 84 ? -8.075 3.068 3.289 1.00 92.56 84 LEU A C 1
ATOM 654 O O . LEU A 1 84 ? -8.881 3.994 3.244 1.00 92.56 84 LEU A O 1
ATOM 658 N N . SER A 1 85 ? -8.456 1.788 3.284 1.00 91.44 85 SER A N 1
ATOM 659 C CA . SER A 1 85 ? -9.855 1.338 3.147 1.00 91.44 85 SER A CA 1
ATOM 660 C C . SER A 1 85 ? -10.578 1.126 4.479 1.00 91.44 85 SER A C 1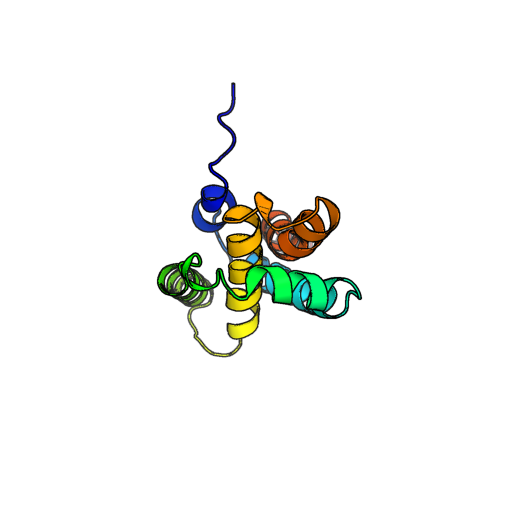
ATOM 662 O O . SER A 1 85 ? -11.808 1.034 4.499 1.00 91.44 85 SER A O 1
ATOM 664 N N . CYS A 1 86 ? -9.822 0.987 5.568 1.00 90.31 86 CYS A N 1
ATOM 665 C CA . CYS A 1 86 ? -10.325 0.733 6.917 1.00 90.31 86 CYS A CA 1
ATOM 666 C C . CYS A 1 86 ? -9.628 1.618 7.973 1.00 90.31 86 CYS A C 1
ATOM 668 O O . CYS A 1 86 ? -9.178 1.082 8.996 1.00 90.31 86 CYS A O 1
ATOM 670 N N . PRO A 1 87 ? -9.490 2.943 7.762 1.00 90.12 87 PRO A N 1
ATOM 671 C CA . PRO A 1 87 ? -8.805 3.808 8.722 1.00 90.12 87 PRO A CA 1
ATOM 672 C C . PRO A 1 87 ? -9.478 3.789 10.103 1.00 90.12 87 PRO A C 1
ATOM 674 O O . PRO A 1 87 ? -8.811 3.963 11.116 1.00 90.12 87 PRO A O 1
ATOM 677 N N . GLU A 1 88 ? -10.781 3.504 10.173 1.00 90.81 88 GLU A N 1
ATOM 678 C CA . GLU A 1 88 ? -11.553 3.434 11.417 1.00 90.81 88 GLU A CA 1
ATOM 679 C C . GLU A 1 88 ? -11.148 2.283 12.354 1.00 90.81 88 GLU A C 1
ATOM 681 O O . GLU A 1 88 ? -11.506 2.290 13.532 1.00 90.81 88 GLU A O 1
ATOM 686 N N . LEU A 1 89 ? -10.427 1.278 11.847 1.00 91.00 89 LEU A N 1
ATOM 687 C CA . LEU A 1 89 ? -10.001 0.109 12.627 1.00 91.00 89 LEU A CA 1
ATOM 688 C C . LEU A 1 89 ? -8.604 0.269 13.239 1.00 91.00 89 LEU A C 1
ATOM 690 O O . LEU A 1 89 ? -8.180 -0.565 14.054 1.00 91.00 89 LEU A O 1
ATOM 694 N N . LEU A 1 90 ? -7.898 1.325 12.841 1.00 91.81 90 LEU A N 1
ATOM 695 C CA . LEU A 1 90 ? -6.496 1.560 13.136 1.00 91.81 90 LEU A CA 1
ATOM 696 C C . LEU A 1 90 ? -6.328 2.821 13.979 1.00 91.81 90 LEU A C 1
ATOM 698 O O . LEU A 1 90 ? -7.063 3.795 13.838 1.00 91.81 90 LEU A O 1
ATOM 702 N N . THR A 1 91 ? -5.321 2.826 14.847 1.00 92.44 91 THR A N 1
ATOM 703 C CA . THR A 1 91 ? -4.836 4.086 15.419 1.00 92.44 91 THR A CA 1
ATOM 704 C C . THR A 1 91 ? -4.052 4.875 14.369 1.00 92.44 91 THR A C 1
ATOM 706 O O . THR A 1 91 ? -3.660 4.345 13.325 1.00 92.44 91 THR A O 1
ATOM 709 N N . GLU A 1 92 ? -3.774 6.146 14.650 1.00 91.81 92 GLU A N 1
ATOM 710 C CA . GLU A 1 92 ? -2.913 6.969 13.796 1.00 91.81 92 GLU A CA 1
ATOM 711 C C . GLU A 1 92 ? -1.511 6.355 13.635 1.00 91.81 92 GLU A C 1
ATOM 713 O O . GLU A 1 92 ? -1.002 6.260 12.521 1.00 91.81 92 GLU A O 1
ATOM 718 N N . GLU A 1 93 ? -0.926 5.839 14.722 1.00 92.06 93 GLU A N 1
ATOM 719 C CA . GLU A 1 93 ? 0.370 5.146 14.698 1.00 92.06 93 GLU A CA 1
ATOM 720 C C . GLU A 1 93 ? 0.331 3.904 13.797 1.00 92.06 93 GLU A C 1
ATOM 722 O O . GLU A 1 93 ? 1.200 3.717 12.948 1.00 92.06 93 GLU A O 1
ATOM 727 N N . GLN A 1 94 ? -0.705 3.073 13.936 1.00 92.94 94 GLN A N 1
ATOM 728 C CA . GLN A 1 94 ? -0.875 1.866 13.125 1.00 92.94 94 GLN A CA 1
ATOM 729 C C . GLN A 1 94 ? -1.093 2.197 11.647 1.00 92.94 94 GLN A C 1
ATOM 731 O O . GLN A 1 94 ? -0.544 1.532 10.769 1.00 92.94 94 GLN A O 1
ATOM 736 N N . THR A 1 95 ? -1.864 3.247 11.372 1.00 93.75 95 THR A N 1
ATOM 737 C CA . THR A 1 95 ? -2.086 3.748 10.014 1.00 93.75 95 THR A CA 1
ATOM 738 C C . THR A 1 95 ? -0.769 4.222 9.406 1.00 93.75 95 THR A C 1
ATOM 740 O O . THR A 1 95 ? -0.406 3.791 8.314 1.00 93.75 95 THR A O 1
ATOM 743 N N . SER A 1 96 ? -0.008 5.045 10.129 1.00 93.31 96 SER A N 1
ATOM 744 C CA . SER A 1 96 ? 1.303 5.536 9.692 1.00 93.31 96 SER A CA 1
ATOM 745 C C . SER A 1 96 ? 2.285 4.388 9.418 1.00 93.31 96 SER A C 1
ATOM 747 O O . SER A 1 96 ? 2.929 4.344 8.363 1.00 93.31 96 SER A O 1
ATOM 749 N N . LEU A 1 97 ? 2.325 3.391 10.308 1.00 94.00 97 LEU A N 1
ATOM 750 C CA . LEU A 1 97 ? 3.149 2.195 10.146 1.00 94.00 97 LEU A CA 1
ATOM 751 C C . LEU A 1 97 ? 2.809 1.441 8.849 1.00 94.00 97 LEU A C 1
ATOM 753 O O . LEU A 1 97 ? 3.706 1.127 8.067 1.00 94.00 97 LEU A O 1
ATOM 757 N N . LEU A 1 98 ? 1.525 1.192 8.573 1.00 93.94 98 LEU A N 1
ATOM 758 C CA . LEU A 1 98 ? 1.106 0.456 7.372 1.00 93.94 98 LEU A CA 1
ATOM 759 C C . LEU A 1 98 ? 1.208 1.255 6.070 1.00 93.94 98 LEU A C 1
ATOM 761 O O . LEU A 1 98 ? 1.283 0.659 4.996 1.00 93.94 98 LEU A O 1
ATOM 765 N N . LEU A 1 99 ? 1.235 2.585 6.144 1.00 95.25 99 LEU A N 1
ATOM 766 C CA . LEU A 1 99 ? 1.460 3.455 4.987 1.00 95.25 99 LEU A CA 1
ATOM 767 C C . LEU A 1 99 ? 2.943 3.715 4.702 1.00 95.25 99 LEU A C 1
ATOM 769 O O . LEU A 1 99 ? 3.272 4.312 3.673 1.00 95.25 99 LEU A O 1
ATOM 773 N N . THR A 1 100 ? 3.846 3.257 5.570 1.00 95.56 100 THR A N 1
ATOM 774 C CA . THR A 1 100 ? 5.295 3.425 5.397 1.00 95.56 100 THR A CA 1
ATOM 775 C C . THR A 1 100 ? 5.805 2.826 4.072 1.00 95.56 100 THR A C 1
ATOM 777 O O . THR A 1 100 ? 6.501 3.543 3.348 1.00 95.56 100 THR A O 1
ATOM 780 N N . PRO A 1 101 ? 5.393 1.609 3.650 1.00 95.00 101 PRO A N 1
ATOM 781 C CA . PRO A 1 101 ? 5.799 1.043 2.362 1.00 95.00 101 PRO A CA 1
ATOM 782 C C . PRO A 1 101 ? 5.318 1.854 1.158 1.00 95.00 101 PRO A C 1
ATOM 784 O O . PRO A 1 101 ? 6.083 2.095 0.225 1.00 95.00 101 PRO A O 1
ATOM 787 N N . LEU A 1 102 ? 4.064 2.321 1.191 1.00 94.69 102 LEU A N 1
ATOM 788 C CA . LEU A 1 102 ? 3.515 3.169 0.133 1.00 94.69 102 LEU A CA 1
ATOM 789 C C . LEU A 1 102 ? 4.306 4.476 0.030 1.00 94.69 102 LEU A C 1
ATOM 791 O O . LEU A 1 102 ? 4.738 4.849 -1.054 1.00 94.69 102 LEU A O 1
ATOM 795 N N . THR A 1 103 ? 4.584 5.105 1.171 1.00 94.62 103 THR A N 1
ATOM 796 C CA . THR A 1 103 ? 5.372 6.342 1.245 1.00 94.62 103 THR A CA 1
ATOM 797 C C . THR A 1 103 ? 6.797 6.145 0.712 1.00 94.62 103 THR A C 1
ATOM 799 O O . THR A 1 103 ? 7.340 7.032 0.054 1.00 94.62 103 THR A O 1
ATOM 802 N N . ALA A 1 104 ? 7.422 4.992 0.972 1.00 94.31 104 ALA A N 1
ATOM 803 C CA . ALA A 1 104 ? 8.743 4.665 0.438 1.00 94.31 104 ALA A CA 1
ATOM 804 C C . ALA A 1 104 ? 8.724 4.522 -1.093 1.00 94.31 104 ALA A C 1
ATOM 806 O O . ALA A 1 104 ? 9.617 5.040 -1.769 1.00 94.31 104 ALA A O 1
ATOM 807 N N . GLY A 1 105 ? 7.691 3.877 -1.642 1.00 93.19 105 GLY A N 1
ATOM 808 C CA . GLY A 1 105 ? 7.474 3.785 -3.085 1.00 93.19 105 GLY A CA 1
ATOM 809 C C . GLY A 1 105 ? 7.210 5.148 -3.729 1.00 93.19 105 GLY A C 1
ATOM 810 O O . GLY A 1 105 ? 7.854 5.484 -4.717 1.00 93.19 105 GLY A O 1
ATOM 811 N N . GLU A 1 106 ? 6.341 5.968 -3.132 1.00 91.75 106 GLU A N 1
ATOM 812 C CA . GLU A 1 106 ? 6.014 7.328 -3.597 1.00 91.75 106 GLU A CA 1
ATOM 813 C C . GLU A 1 106 ? 7.262 8.231 -3.658 1.00 91.75 106 GLU A C 1
ATOM 815 O O . GLU A 1 106 ? 7.454 8.977 -4.620 1.00 91.75 106 GLU A O 1
ATOM 820 N N . LYS A 1 107 ? 8.133 8.145 -2.643 1.00 89.69 107 LYS A N 1
ATOM 821 C CA . LYS A 1 107 ? 9.369 8.942 -2.544 1.00 89.69 107 LYS A CA 1
ATOM 822 C C . LYS A 1 107 ? 10.510 8.422 -3.410 1.00 89.69 107 LYS A C 1
ATOM 824 O O . LYS A 1 107 ? 11.478 9.146 -3.637 1.00 89.69 107 LYS A O 1
ATOM 829 N N . SER A 1 108 ? 10.425 7.182 -3.873 1.00 85.50 108 SER A N 1
ATOM 830 C CA . SER A 1 108 ? 11.438 6.622 -4.757 1.00 85.50 108 SER A CA 1
ATOM 831 C C . SER A 1 108 ? 11.190 7.148 -6.167 1.00 85.50 108 SER A C 1
ATOM 833 O O . SER A 1 108 ? 10.119 6.972 -6.732 1.00 85.50 108 SER A O 1
ATOM 835 N N . GLY A 1 109 ? 12.145 7.871 -6.734 1.00 66.88 109 GLY A N 1
ATOM 836 C CA . GLY A 1 109 ? 12.137 8.259 -8.146 1.00 66.88 109 GLY A CA 1
ATOM 837 C C . GLY A 1 109 ? 13.140 7.419 -8.933 1.00 66.88 109 GLY A C 1
ATOM 838 O O . GLY A 1 109 ? 13.941 6.710 -8.312 1.00 66.88 109 GLY A O 1
ATOM 839 N N . PRO A 1 110 ? 13.160 7.517 -10.276 1.00 55.41 110 PRO A N 1
ATOM 840 C CA . PRO A 1 110 ? 14.360 7.152 -11.014 1.00 55.41 110 PRO A CA 1
ATOM 841 C C . PRO A 1 110 ? 15.515 7.909 -10.362 1.00 55.41 110 PRO A C 1
ATOM 843 O O . PRO A 1 110 ? 15.506 9.134 -10.269 1.00 55.41 110 PRO A O 1
ATOM 846 N N . SER A 1 111 ? 16.447 7.165 -9.778 1.00 47.09 111 SER A N 1
ATOM 847 C CA . SER A 1 111 ? 17.593 7.758 -9.113 1.00 47.09 111 SER A CA 1
ATOM 848 C C . SER A 1 111 ? 18.314 8.622 -10.152 1.00 47.09 111 SER A C 1
ATOM 850 O O . SER A 1 111 ? 18.732 8.093 -11.182 1.00 47.09 111 SER A O 1
ATOM 852 N N . ASP A 1 112 ? 18.534 9.907 -9.867 1.00 42.97 112 ASP A N 1
ATOM 853 C CA . ASP A 1 112 ? 19.423 10.827 -10.611 1.00 42.97 112 ASP A CA 1
ATOM 854 C C . ASP A 1 112 ? 20.888 10.325 -10.706 1.00 42.97 112 ASP A C 1
ATOM 856 O O . ASP A 1 112 ? 21.811 11.045 -11.076 1.00 42.97 112 ASP A O 1
ATOM 860 N N . ARG A 1 113 ? 21.145 9.051 -10.395 1.00 45.56 113 ARG A N 1
ATOM 861 C CA . ARG A 1 113 ? 22.435 8.380 -10.534 1.00 45.56 113 ARG A CA 1
ATOM 862 C C . ARG A 1 113 ? 22.834 8.102 -11.983 1.00 45.56 113 ARG A C 1
ATOM 864 O O . ARG A 1 113 ? 23.979 7.725 -12.201 1.00 45.56 113 ARG A O 1
ATOM 871 N N . VAL A 1 114 ? 21.961 8.324 -12.968 1.00 42.97 114 VAL A N 1
ATOM 872 C CA . VAL A 1 114 ? 22.332 8.198 -14.393 1.00 42.97 114 VAL A CA 1
ATOM 873 C C . VAL A 1 114 ? 23.043 9.455 -14.927 1.00 42.97 114 VAL A C 1
ATOM 875 O O . VAL A 1 114 ? 23.776 9.358 -15.904 1.00 42.97 114 VAL A O 1
ATOM 878 N N . LEU A 1 115 ? 22.944 10.613 -14.259 1.00 45.59 115 LEU A N 1
ATOM 879 C CA . LEU A 1 115 ? 23.640 11.840 -14.690 1.00 45.59 115 LEU A CA 1
ATOM 880 C C . LEU A 1 115 ? 25.038 12.031 -14.070 1.00 45.59 115 LEU A C 1
ATOM 882 O O . LEU A 1 115 ? 25.780 12.905 -14.504 1.00 45.59 115 LEU A O 1
ATOM 886 N N . ALA A 1 116 ? 25.447 11.197 -13.107 1.00 42.16 116 ALA A N 1
ATOM 887 C CA . ALA A 1 116 ? 26.743 11.328 -12.427 1.00 42.16 116 ALA A CA 1
ATOM 888 C C . ALA A 1 116 ? 27.906 10.546 -13.086 1.00 42.16 116 ALA A C 1
ATOM 890 O O . ALA A 1 116 ? 29.002 10.491 -12.530 1.00 42.16 116 ALA A O 1
ATOM 891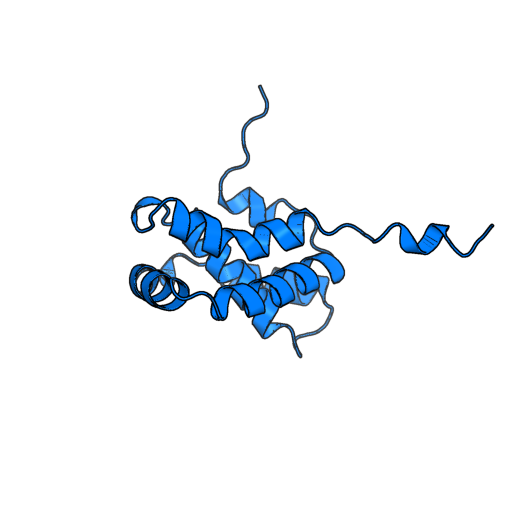 N N . HIS A 1 117 ? 27.694 9.925 -14.252 1.00 43.41 117 HIS A N 1
ATOM 892 C CA . HIS A 1 117 ? 28.736 9.195 -15.001 1.00 43.41 117 HIS A CA 1
ATOM 893 C C . HIS A 1 117 ? 28.959 9.713 -16.431 1.00 43.41 117 HIS A C 1
ATOM 895 O O . HIS A 1 117 ? 29.547 9.015 -17.252 1.00 43.41 117 HIS A O 1
ATOM 901 N N . ALA A 1 118 ? 28.524 10.941 -16.731 1.00 44.56 118 ALA A N 1
ATOM 902 C CA . ALA A 1 118 ? 28.701 11.555 -18.050 1.00 44.56 118 ALA A CA 1
ATOM 903 C C . ALA A 1 118 ? 29.278 12.987 -18.011 1.00 44.56 118 ALA A C 1
ATOM 905 O O . ALA A 1 118 ? 28.991 13.773 -18.913 1.00 44.56 118 ALA A O 1
ATOM 906 N N . ALA A 1 119 ? 30.082 13.329 -16.999 1.00 40.78 119 ALA A N 1
ATOM 907 C CA . ALA A 1 119 ? 30.839 14.585 -16.950 1.00 40.78 119 ALA A CA 1
ATOM 908 C C . ALA A 1 119 ? 32.334 14.318 -16.756 1.00 40.78 119 ALA A C 1
ATOM 910 O O . ALA A 1 119 ? 32.661 13.470 -15.894 1.00 40.78 119 ALA A O 1
#

Sequence (119 aa):
MEKSPTPLERIFGIEWTPERLQAAAASYEMVQSHTSFNSTVVRLASRTDRVDMPSLRALVTRTMGRVEGTYWMVAALAMAHLALSCPELLTEEQTSLLLTPLTAGEKSGPSDRVLAHAA

Radius of gyration: 15.06 Å; chains: 1; bounding box: 43×38×36 Å

Foldseek 3Di:
DPDDDQLCCLPVVDDFAPQLLVQLLVLLVVLCPDPCNVVLCVLQVVVLVQFPLVVLQVNQCVRVVDDPPNPSSSVLSSLSSSLSRCVVSDDPVSSCSSCRSSVRSVPDDPPPVVVPPPD

pLDDT: mean 85.27, std 15.68, range [39.41, 96.0]